Protein 4DT4 (pdb70)

Foldseek 3Di:
DPPPDDPDDDPFDFADDQFKWFWKWKWKAFPVGDTPDTCVVVVHTDIDTHDPPPFFPLVVVVRGGHGAFDKDKDKDFQVRHQEAFDPVQKDKDFQVVCVPFDHQDAQDWGWDADPVRDIAIWGFHDDDHRITITGRRDPCHRTIMMMIMGTHDIRDDDDD

GO terms:
  GO:0005829 cytosol (C, IDA)
  GO:0003755 peptidyl-prolyl cis-trans isomerase activity (F, IDA)
  GO:0005515 protein binding (F, IPI)

B-factor: mean 17.58, std 9.91, range [6.46, 97.87]

Nearest PDB structures (foldseek):
  4dt4-assembly1_A  TM=1.006E+00  e=1.139E-30  Escherichia coli K-12
  5i7q-assembly1_A  TM=8.441E-01  e=5.816E-19  Homo sapiens
  2m2a-assembly1_A  TM=7.084E-01  e=1.785E-20  Escherichia co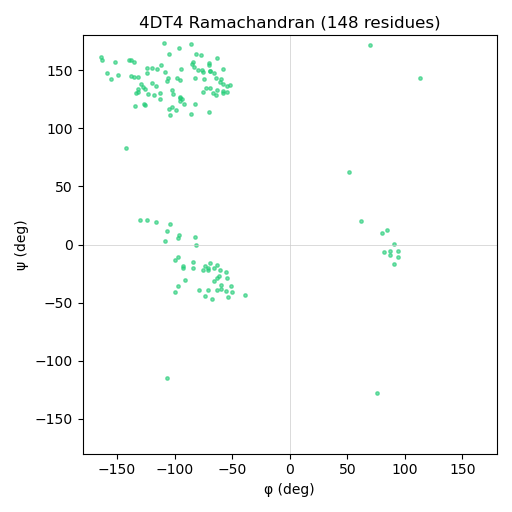li K-12
  7oxh-assembly1_A  TM=8.780E-01  e=4.045E-13  Thermus thermophilus HB8
  5i7p-assembly1_A  TM=7.694E-01  e=6.540E-14  Homo sapiens

Organism: Escherichia coli (strain K12) (NCBI:txid83333)

Sequence (160 aa):
HSSGLVPRGSHMMSESVQSNSAVLLVHFTLLKLDDGTTAESSTRNNGKPALFRLGDASLSEGLEQHLLGLKVGDKTTTFSSLEPDAAFGVPSPDLLIQYFSRREFMDAGEPEIGAIMLLFTAMDGSEMPGVIREINGDSITVDFNHPLAGQTVVHHFDIEVLEIDPALEA

CATH classification: 3.10.50.40 (+1 more: 2.40.10.330)

InterPro domains:
  IPR001179 FKBP-type peptidyl-prolyl cis-trans isomerase domain [PF00254] (3-140)
  IPR001179 FKBP-type peptidyl-prolyl cis-trans isomerase domain [PS50059] (8-72)
  IPR046357 Peptidyl-prolyl cis-trans isomerase domain superfamily [G3DSA:3.10.50.40] (13-142)
  IPR048261 PPIase chaperone SlpA/SlyD-like, insertion domain superfamily [G3DSA:2.40.10.330] (73-129)

Radius of gyration: 19.98 Å; Cα contacts (8 Å, |Δi|>4): 324; chains: 1; bounding box: 37×37×66 Å

Secondary structure (DSSP, 8-state):
--S------SSS-SS--TT-EEEEEEEEEETTS-EEEEHHHHTS-EEEETTSSSS-HHHHHHHTT--TT-EEEEEE-GGGTT----GGGEEEEEGGGGTTT----TT-EEEEE-TTS-EEEEEEEEEETTEEEEE-S-TTTT--EEEEEEEEEESPPPP-

Solvent-accessible surface area: 10670 Å² total; per-residue (Å²): 186,123,82,68,129,121,126,134,76,35,160,88,18,76,23,3,88,73,106,3,9,0,47,0,73,24,20,6,81,35,120,112,45,75,68,33,84,6,3,200,124,67,64,133,52,22,96,17,106,2,44,81,101,77,26,32,145,14,8,23,122,74,0,64,47,28,105,87,49,54,158,28,86,21,65,12,106,20,135,37,10,65,24,98,73,35,114,114,67,35,78,156,44,21,95,161,111,13,160,147,62,40,140,6,99,118,49,34,119,24,113,35,109,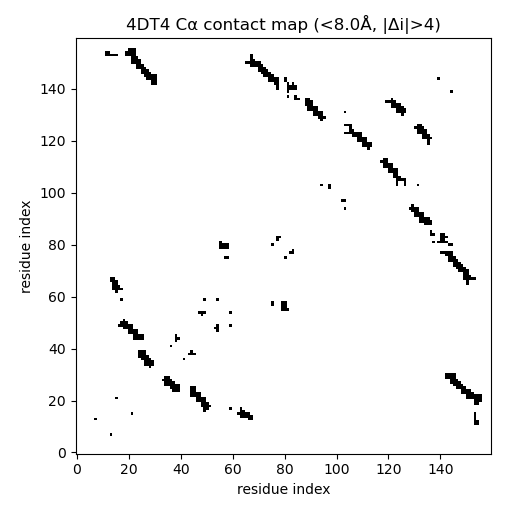42,201,124,46,63,118,96,68,1,52,1,110,97,57,117,49,75,50,0,16,0,24,26,23,84,106,16,16,38,68,30,0,63,4,46,4,45,1,50,73,2,60,54,83,179,165,169

Structure (mmCIF, N/CA/C/O backbone):
data_4DT4
#
_entry.id   4DT4
#
_cell.length_a   40.120
_cell.length_b   29.230
_cell.length_c   60.690
_cell.angle_alpha   90.00
_cell.angle_beta   93.20
_cell.angle_gamma   90.00
#
_symmetry.space_group_name_H-M   'P 1 21 1'
#
loop_
_entity.id
_entity.type
_entity.pdbx_description
1 polymer 'FKBP-type 16 kDa peptidyl-prolyl cis-trans isomerase'
2 water water
#
loop_
_atom_site.group_PDB
_atom_site.id
_atom_site.type_symbol
_atom_site.label_atom_id
_atom_site.label_alt_id
_atom_site.label_comp_id
_atom_site.label_asym_id
_atom_site.label_entity_id
_atom_site.label_seq_id
_atom_site.pdbx_PDB_ins_code
_atom_site.Cartn_x
_atom_site.Cartn_y
_atom_site.Cartn_z
_atom_site.occupancy
_atom_site.B_iso_or_equiv
_atom_site.auth_seq_id
_atom_site.auth_comp_id
_atom_site.auth_asym_id
_atom_site.auth_atom_id
_atom_site.pdbx_PDB_model_num
ATOM 1 N N . HIS A 1 10 ? 7.323 -13.614 -27.149 1.00 30.82 -10 HIS A N 1
ATOM 2 C CA . HIS A 1 10 ? 7.277 -13.390 -25.663 1.00 30.08 -10 HIS A CA 1
ATOM 3 C C . HIS A 1 10 ? 5.930 -13.726 -24.893 1.00 32.64 -10 HIS A C 1
ATOM 4 O O . HIS A 1 10 ? 4.812 -13.282 -25.261 1.00 34.73 -10 HIS A O 1
ATOM 11 N N . SER A 1 11 ? 6.070 -14.523 -23.856 1.00 31.69 -9 SER A N 1
ATOM 12 C CA . SER A 1 11 ? 4.899 -15.048 -23.198 1.00 31.68 -9 SER A CA 1
ATOM 13 C C . SER A 1 11 ? 4.870 -14.524 -21.800 1.00 32.20 -9 SER A C 1
ATOM 14 O O . SER A 1 11 ? 4.157 -15.081 -20.952 1.00 35.31 -9 SER A O 1
ATOM 17 N N . SER A 1 12 ? 5.603 -13.435 -21.559 1.00 31.60 -8 SER A N 1
ATOM 18 C CA . SER A 1 12 ? 5.853 -13.069 -20.226 1.00 30.51 -8 SER A CA 1
ATOM 19 C C . SER A 1 12 ? 4.830 -12.057 -19.609 1.00 30.88 -8 SER A C 1
ATOM 20 O O . SER A 1 12 ? 4.708 -11.980 -18.407 1.00 30.78 -8 SER A O 1
ATOM 23 N N . GLY A 1 13 ? 4.074 -11.315 -20.434 1.00 28.60 -7 GLY A N 1
ATOM 24 C CA . GLY A 1 13 ? 3.325 -10.161 -19.927 1.00 23.65 -7 GLY A CA 1
ATOM 25 C C . GLY A 1 13 ? 4.360 -8.993 -19.822 1.00 20.37 -7 GLY A C 1
ATOM 26 O O . GLY A 1 13 ? 4.130 -7.965 -19.256 1.00 23.58 -7 GLY A O 1
ATOM 27 N N . LEU A 1 14 ? 5.543 -9.192 -20.368 1.00 18.19 -6 LEU A N 1
ATOM 28 C CA . LEU A 1 14 ? 6.590 -8.122 -20.346 1.00 14.96 -6 LEU A CA 1
ATOM 29 C C . LEU A 1 14 ? 6.173 -6.975 -21.265 1.00 13.81 -6 LEU A C 1
ATOM 30 O O . LEU A 1 14 ? 5.697 -7.180 -22.404 1.00 16.43 -6 LEU A O 1
ATOM 35 N N . VAL A 1 15 ? 6.325 -5.769 -20.781 1.00 13.87 -5 VAL A N 1
ATOM 36 C CA . VAL A 1 15 ? 5.857 -4.601 -21.591 1.00 17.10 -5 VAL A CA 1
ATOM 37 C C . VAL A 1 15 ? 6.978 -3.614 -21.583 1.00 15.66 -5 VAL A C 1
ATOM 38 O O . VAL A 1 15 ? 7.554 -3.397 -20.546 1.00 16.16 -5 VAL A O 1
ATOM 42 N N . PRO A 1 16 ? 7.390 -3.059 -22.746 1.00 13.83 -4 PRO A N 1
ATOM 43 C CA . PRO A 1 16 ? 8.411 -2.014 -22.688 1.00 13.92 -4 PRO A CA 1
ATOM 44 C C . PRO A 1 16 ? 7.988 -0.890 -21.751 1.00 15.05 -4 PRO A C 1
ATOM 45 O O . PRO A 1 16 ? 6.799 -0.448 -21.766 1.00 16.83 -4 PRO A O 1
ATOM 49 N N . ARG A 1 17 ? 8.904 -0.403 -20.911 1.00 15.15 -3 ARG A N 1
ATOM 50 C CA . ARG A 1 17 ? 8.523 0.666 -20.003 1.00 16.84 -3 ARG A CA 1
ATOM 51 C C . ARG A 1 17 ? 8.404 2.020 -20.727 1.00 18.17 -3 ARG A C 1
ATOM 52 O O . ARG A 1 17 ? 9.369 2.476 -21.407 1.00 17.29 -3 ARG A O 1
ATOM 60 N N . GLY A 1 18 ? 7.278 2.711 -20.490 1.00 17.64 -2 GLY A N 1
ATOM 61 C CA . GLY A 1 18 ? 6.985 3.972 -21.188 1.00 19.63 -2 GLY A CA 1
ATOM 62 C C . GLY A 1 18 ? 7.820 5.124 -20.688 1.00 22.74 -2 GLY A C 1
ATOM 63 O O . GLY A 1 18 ? 8.334 5.940 -21.490 1.00 26.31 -2 GLY A O 1
ATOM 64 N N . SER A 1 19 ? 7.953 5.252 -19.400 1.00 22.86 -1 SER A N 1
ATOM 65 C CA . SER A 1 19 ? 8.623 6.406 -18.757 1.00 22.42 -1 SER A CA 1
ATOM 66 C C . SER A 1 19 ? 10.167 6.359 -18.821 1.00 19.60 -1 SER A C 1
ATOM 67 O O . SER A 1 19 ? 10.809 5.271 -18.918 1.00 20.93 -1 SER A O 1
ATOM 70 N N . HIS A 1 20 ? 10.771 7.515 -18.580 1.00 20.27 0 HIS A N 1
ATOM 71 C CA . HIS A 1 20 ? 12.184 7.666 -18.477 1.00 17.98 0 HIS A CA 1
ATOM 72 C C . HIS A 1 20 ? 12.774 7.151 -17.166 1.00 18.52 0 HIS A C 1
ATOM 73 O O . HIS A 1 20 ? 13.928 6.827 -17.120 1.00 20.19 0 HIS A O 1
ATOM 80 N N . MET A 1 21 ? 11.982 7.052 -16.127 1.00 17.00 1 MET A N 1
ATOM 81 C CA A MET A 1 21 ? 12.356 6.644 -14.795 0.50 17.43 1 MET A CA 1
ATOM 82 C CA B MET A 1 21 ? 12.416 6.632 -14.802 0.50 17.53 1 MET A CA 1
ATOM 83 C C . MET A 1 21 ? 11.471 5.422 -14.452 1.00 14.13 1 MET A C 1
ATOM 84 O O . MET A 1 21 ? 10.413 5.194 -15.075 1.00 15.76 1 MET A O 1
ATOM 93 N N . SER A 1 22 ? 11.838 4.759 -13.389 1.00 14.52 2 SER A N 1
ATOM 94 C CA . SER A 1 22 ? 11.028 3.620 -12.960 1.00 13.58 2 SER A CA 1
ATOM 95 C C . SER A 1 22 ? 9.630 4.131 -12.664 1.00 13.78 2 SER A C 1
ATOM 96 O O . SER A 1 22 ? 9.429 5.151 -12.047 1.00 16.77 2 SER A O 1
ATOM 99 N N . GLU A 1 23 ? 8.654 3.317 -13.023 1.00 12.62 3 GLU A N 1
ATOM 100 C CA . GLU A 1 23 ? 7.249 3.666 -12.779 1.00 13.79 3 GLU A CA 1
ATOM 101 C C . GLU A 1 23 ? 6.763 3.117 -11.448 1.00 11.13 3 GLU A C 1
ATOM 102 O O . GLU A 1 23 ? 5.746 3.542 -10.956 1.00 13.26 3 GLU A O 1
ATOM 108 N N . SER A 1 24 ? 7.460 2.138 -10.906 1.00 11.83 4 SER A N 1
ATOM 109 C CA . SER A 1 24 ? 7.077 1.657 -9.573 1.00 10.71 4 SER A CA 1
ATOM 110 C C . SER A 1 24 ? 8.363 1.416 -8.830 1.00 9.63 4 SER A C 1
ATOM 111 O O . SER A 1 24 ? 9.452 1.304 -9.469 1.00 10.10 4 SER A O 1
ATOM 114 N N . VAL A 1 25 ? 8.324 1.386 -7.521 1.00 9.00 5 VAL A N 1
ATOM 115 C CA . VAL A 1 25 ? 9.583 1.266 -6.699 1.00 8.17 5 VAL A CA 1
ATOM 116 C C . VAL A 1 25 ? 10.209 -0.075 -6.933 1.00 7.95 5 VAL A C 1
ATOM 117 O O . VAL A 1 25 ? 9.570 -1.138 -6.790 1.00 8.95 5 VAL A O 1
ATOM 121 N N . GLN A 1 26 ? 11.521 -0.029 -7.227 1.00 8.11 6 GLN A N 1
ATOM 122 C CA . GLN A 1 26 ? 12.347 -1.186 -7.456 1.00 8.19 6 GLN A CA 1
ATOM 123 C C . GLN A 1 26 ? 13.325 -1.399 -6.325 1.00 8.43 6 GLN A C 1
ATOM 124 O O . GLN A 1 26 ? 13.457 -0.556 -5.429 1.00 9.35 6 GLN A O 1
ATOM 130 N N . SER A 1 27 ? 14.023 -2.519 -6.394 1.00 10.25 7 SER A N 1
ATOM 131 C CA . SER A 1 27 ? 14.890 -2.977 -5.304 1.00 12.05 7 SER A CA 1
ATOM 132 C C . SER A 1 27 ? 16.021 -1.969 -4.984 1.00 11.36 7 SER A C 1
ATOM 133 O O . SER A 1 27 ? 16.549 -2.031 -3.877 1.00 10.87 7 SER A O 1
ATOM 136 N N . ASN A 1 28 ? 16.382 -1.099 -5.928 1.00 11.81 8 ASN A N 1
ATOM 137 C CA . ASN A 1 28 ? 17.408 -0.113 -5.717 1.00 11.37 8 ASN A CA 1
ATOM 138 C C . ASN A 1 28 ? 16.980 1.334 -5.961 1.00 10.70 8 ASN A C 1
ATOM 139 O O . ASN A 1 28 ? 17.781 2.222 -6.156 1.00 11.97 8 ASN A O 1
ATOM 144 N N . SER A 1 29 ? 15.666 1.585 -5.909 1.00 8.29 9 SER A N 1
ATOM 145 C CA . SER A 1 29 ? 15.189 2.906 -6.134 1.00 7.27 9 SER A CA 1
ATOM 146 C C . SER A 1 29 ? 15.539 3.901 -5.015 1.00 7.24 9 SER A C 1
ATOM 147 O O . SER A 1 29 ? 15.585 3.553 -3.858 1.00 8.81 9 SER A O 1
ATOM 150 N N . ALA A 1 30 ? 15.706 5.154 -5.401 1.00 7.66 10 ALA A N 1
ATOM 151 C CA . ALA A 1 30 ? 15.664 6.291 -4.506 1.00 9.51 10 ALA A CA 1
ATOM 152 C C . ALA A 1 30 ? 14.266 6.848 -4.544 1.00 9.13 10 ALA A C 1
ATOM 153 O O . ALA A 1 30 ? 13.783 7.156 -5.635 1.00 13.77 10 ALA A O 1
ATOM 155 N N . VAL A 1 31 ? 13.647 6.988 -3.409 1.00 7.27 11 VAL A N 1
ATOM 156 C CA . VAL A 1 31 ? 12.205 7.376 -3.390 1.00 8.25 11 VAL A CA 1
ATOM 157 C C . VAL A 1 31 ? 12.020 8.578 -2.516 1.00 6.82 11 VAL A C 1
ATOM 158 O O . VAL A 1 31 ? 12.362 8.537 -1.331 1.00 8.72 11 VAL A O 1
ATOM 162 N N . LEU A 1 32 ? 11.504 9.674 -3.092 1.00 8.15 12 LEU A N 1
ATOM 163 C CA A LEU A 1 32 ? 11.102 10.848 -2.299 0.50 7.50 12 LEU A CA 1
ATOM 164 C CA B LEU A 1 32 ? 11.174 10.850 -2.296 0.50 7.63 12 LEU A CA 1
ATOM 165 C C . LEU A 1 32 ? 9.729 10.583 -1.727 1.00 7.60 12 LEU A C 1
ATOM 166 O O . LEU A 1 32 ? 8.842 10.220 -2.508 1.00 8.64 12 LEU A O 1
ATOM 175 N N . VAL A 1 33 ? 9.620 10.744 -0.412 1.00 7.46 13 VAL A N 1
ATOM 176 C CA . VAL A 1 33 ? 8.349 10.439 0.238 1.00 7.48 13 VAL A CA 1
ATOM 177 C C . VAL A 1 33 ? 7.943 11.515 1.236 1.00 7.31 13 VAL A C 1
ATOM 178 O O . VAL A 1 33 ? 8.770 12.259 1.784 1.00 8.55 13 VAL A O 1
ATOM 182 N N . HIS A 1 34 ? 6.614 11.564 1.495 1.00 7.35 14 HIS A N 1
ATOM 183 C CA . HIS A 1 34 ? 6.159 12.081 2.772 1.00 9.40 14 HIS A CA 1
ATOM 184 C C . HIS A 1 34 ? 5.876 10.925 3.722 1.00 7.77 14 HIS A C 1
ATOM 185 O O . HIS A 1 34 ? 5.387 9.878 3.225 1.00 10.01 14 HIS A O 1
ATOM 192 N N . PHE A 1 35 ? 6.165 11.068 4.997 1.00 7.88 15 PHE A N 1
ATOM 193 C CA . PHE A 1 35 ? 5.796 9.981 5.911 1.00 7.74 15 PHE A CA 1
ATOM 194 C C . PHE A 1 35 ? 5.543 10.481 7.300 1.00 7.82 15 PHE A C 1
ATOM 195 O O . PHE A 1 35 ? 5.999 11.551 7.715 1.00 8.97 15 PHE A O 1
ATOM 203 N N . THR A 1 36 ? 4.769 9.681 8.017 1.00 8.15 16 THR A N 1
ATOM 204 C CA . THR A 1 36 ? 4.605 9.836 9.477 1.00 10.05 16 THR A CA 1
ATOM 205 C C . THR A 1 36 ? 4.856 8.499 10.115 1.00 9.66 16 THR A C 1
ATOM 206 O O . THR A 1 36 ? 4.425 7.450 9.590 1.00 11.32 16 THR A O 1
ATOM 210 N N . LEU A 1 37 ? 5.554 8.510 11.215 1.00 8.34 17 LEU A N 1
ATOM 211 C CA A LEU A 1 37 ? 5.837 7.247 11.907 0.50 8.88 17 LEU A CA 1
ATOM 212 C CA B LEU A 1 37 ? 5.912 7.242 11.910 0.50 9.19 17 LEU A CA 1
ATOM 213 C C . LEU A 1 37 ? 5.341 7.421 13.343 1.00 7.98 17 LEU A C 1
ATOM 214 O O . LEU A 1 37 ? 5.757 8.398 14.050 1.00 10.30 17 LEU A O 1
ATOM 223 N N . LYS A 1 38 ? 4.350 6.640 13.726 1.00 8.70 18 LYS A N 1
ATOM 224 C CA . LYS A 1 38 ? 3.731 6.724 15.048 1.00 9.99 18 LYS A CA 1
ATOM 225 C C . LYS A 1 38 ? 4.0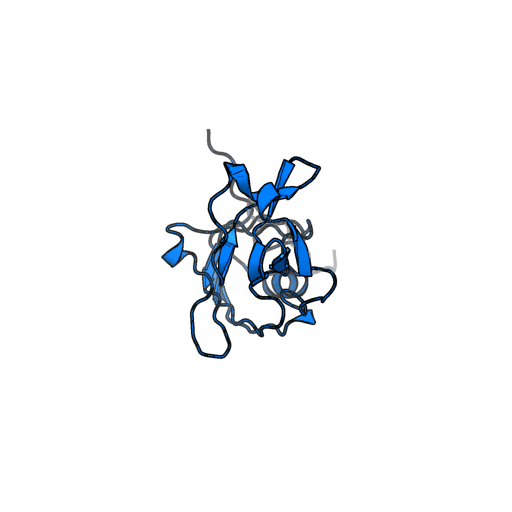26 5.470 15.907 1.00 11.03 18 LYS A C 1
ATOM 226 O O . LYS A 1 38 ? 4.290 4.409 15.375 1.00 11.40 18 LYS A O 1
ATOM 232 N N . LEU A 1 39 ? 3.988 5.635 17.241 1.00 10.95 19 LEU A N 1
ATOM 233 C CA . LEU A 1 39 ? 4.173 4.569 18.208 1.00 12.48 19 LEU A CA 1
ATOM 234 C C . LEU A 1 39 ? 2.818 4.057 18.657 1.00 14.50 19 LEU A C 1
ATOM 235 O O . LEU A 1 39 ? 1.773 4.667 18.370 1.00 13.70 19 LEU A O 1
ATOM 240 N N . ASP A 1 40 ? 2.813 2.919 19.381 1.00 14.59 20 ASP A N 1
ATOM 241 C CA . ASP A 1 40 ? 1.583 2.311 19.863 1.00 16.03 20 ASP A CA 1
ATOM 242 C C . ASP A 1 40 ? 0.687 3.248 20.680 1.00 19.31 20 ASP A C 1
ATOM 243 O O . ASP A 1 40 ? -0.508 3.079 20.660 1.00 21.61 20 ASP A O 1
ATOM 248 N N . ASP A 1 41 ? 1.252 4.229 21.361 1.00 19.87 21 ASP A N 1
ATOM 249 C CA . ASP A 1 41 ? 0.472 5.185 22.142 1.00 23.97 21 ASP A CA 1
ATOM 250 C C . ASP A 1 41 ? -0.144 6.334 21.292 1.00 21.25 21 ASP A C 1
ATOM 251 O O . ASP A 1 41 ? -0.877 7.175 21.807 1.00 23.74 21 ASP A O 1
ATOM 256 N N . GLY A 1 42 ? 0.118 6.307 19.990 1.00 19.75 22 GLY A N 1
ATOM 257 C CA . GLY A 1 42 ? -0.421 7.311 19.130 1.00 19.93 22 GLY A CA 1
ATOM 258 C C . GLY A 1 42 ? 0.480 8.511 18.979 1.00 19.99 22 GLY A C 1
ATOM 259 O O . GLY A 1 42 ? 0.106 9.434 18.260 1.00 18.92 22 GLY A O 1
ATOM 260 N N . THR A 1 43 ? 1.646 8.560 19.608 1.00 19.66 23 THR A N 1
ATOM 261 C CA . THR A 1 43 ? 2.507 9.699 19.401 1.00 20.88 23 THR A CA 1
ATOM 262 C C . THR A 1 43 ? 3.280 9.609 18.123 1.00 17.16 23 THR A C 1
ATOM 263 O O . THR A 1 43 ? 3.581 8.558 17.616 1.00 16.55 23 THR A O 1
ATOM 267 N N . THR A 1 44 ? 3.562 10.760 17.576 1.00 15.91 24 THR A N 1
ATOM 268 C CA . THR A 1 44 ? 4.383 10.840 16.375 1.00 14.40 24 THR A CA 1
ATOM 269 C C . THR A 1 44 ? 5.890 10.863 16.618 1.00 14.95 24 THR A C 1
ATOM 270 O O . THR A 1 44 ? 6.372 11.785 17.270 1.00 19.58 24 THR A O 1
ATOM 274 N N . ALA A 1 45 ? 6.641 9.822 16.232 1.00 12.68 25 ALA A N 1
ATOM 275 C CA . ALA A 1 45 ? 8.060 9.777 16.464 1.00 13.47 25 ALA A CA 1
ATOM 276 C C . ALA A 1 45 ? 8.804 10.626 15.446 1.00 13.25 25 ALA A C 1
ATOM 277 O O . ALA A 1 45 ? 9.759 11.256 15.771 1.00 17.77 25 ALA A O 1
ATOM 279 N N . GLU A 1 46 ? 8.346 10.596 14.187 1.00 13.08 26 GLU A N 1
ATOM 280 C CA . GLU A 1 46 ? 9.043 11.265 13.087 1.00 13.80 26 GLU A CA 1
ATOM 281 C C . GLU A 1 46 ? 8.022 11.555 12.055 1.00 13.28 26 GLU A C 1
ATOM 282 O O . GLU A 1 46 ? 7.106 10.813 11.825 1.00 12.21 26 GLU A O 1
ATOM 288 N N . SER A 1 47 ? 8.114 12.683 11.401 1.00 13.85 27 SER A N 1
ATOM 289 C CA A SER A 1 47 ? 7.202 13.076 10.306 0.50 14.29 27 SER A CA 1
ATOM 290 C CA B SER A 1 47 ? 7.241 13.041 10.278 0.50 14.31 27 SER A CA 1
ATOM 291 C C . SER A 1 47 ? 7.966 13.975 9.349 1.00 11.90 27 SER A C 1
ATOM 292 O O . SER A 1 47 ? 8.728 14.835 9.801 1.00 15.35 27 SER A O 1
ATOM 297 N N . THR A 1 48 ? 7.739 13.865 8.079 1.00 9.51 28 THR A N 1
ATOM 298 C CA . THR A 1 48 ? 8.236 14.809 7.136 1.00 10.99 28 THR A CA 1
ATOM 299 C C . THR A 1 48 ? 7.611 16.194 7.316 1.00 11.63 28 THR A C 1
ATOM 300 O O . THR A 1 48 ? 8.316 17.178 7.123 1.00 12.17 28 THR A O 1
ATOM 304 N N . ARG A 1 49 ? 6.378 16.252 7.756 1.00 12.83 29 ARG A N 1
ATOM 305 C CA . ARG A 1 49 ? 5.766 17.552 8.175 1.00 15.12 29 ARG A CA 1
ATOM 306 C C . ARG A 1 49 ? 6.585 18.307 9.215 1.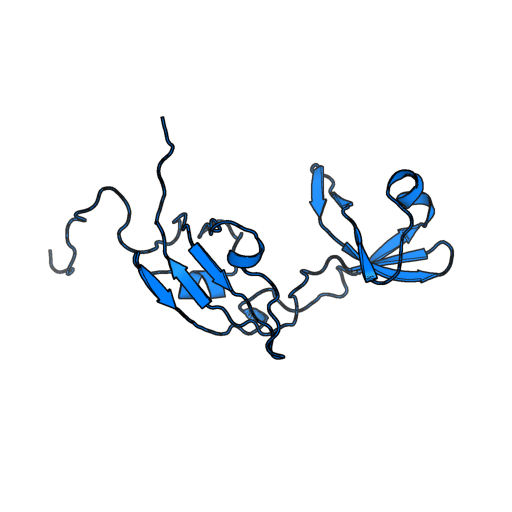00 16.54 29 ARG A C 1
ATOM 307 O O . ARG A 1 49 ? 6.853 19.518 9.033 1.00 18.14 29 ARG A O 1
ATOM 315 N N . ASN A 1 50 ? 7.057 17.477 10.258 1.00 17.09 30 ASN A N 1
ATOM 316 C CA . ASN A 1 50 ? 7.782 17.980 11.404 1.00 17.00 30 ASN A CA 1
ATOM 317 C C . ASN A 1 50 ? 9.160 18.407 10.917 1.00 14.83 30 ASN A C 1
ATOM 318 O O . ASN A 1 50 ? 9.700 19.496 11.355 1.00 15.84 30 ASN A O 1
ATOM 323 N N . ASN A 1 51 ? 9.750 17.644 10.008 1.00 16.63 31 ASN A N 1
ATOM 324 C CA . ASN A 1 51 ? 11.107 17.956 9.500 1.00 13.92 31 ASN A CA 1
ATOM 325 C C . ASN A 1 51 ? 11.084 19.216 8.593 1.00 14.82 31 ASN A C 1
ATOM 326 O O . ASN A 1 51 ? 12.176 19.897 8.431 1.00 18.41 31 ASN A O 1
ATOM 331 N N . GLY A 1 52 ? 9.900 19.537 8.038 1.00 13.51 32 GLY A N 1
ATOM 332 C CA . GLY A 1 52 ? 9.865 20.666 7.127 1.00 13.12 32 GLY A CA 1
ATOM 333 C C . GLY A 1 52 ? 10.020 20.282 5.662 1.00 15.22 32 GLY A C 1
ATOM 334 O O . GLY A 1 52 ? 9.917 21.187 4.817 1.00 17.37 32 GLY A O 1
ATOM 335 N N . LYS A 1 53 ? 10.289 18.998 5.291 1.00 13.26 33 LYS A N 1
ATOM 336 C CA . LYS A 1 53 ? 10.602 18.681 3.886 1.00 15.32 33 LYS A CA 1
ATOM 337 C C . LYS A 1 53 ? 10.448 17.174 3.660 1.00 11.84 33 LYS A C 1
ATOM 338 O O . LYS A 1 53 ? 10.510 16.403 4.572 1.00 11.25 33 LYS A O 1
ATOM 344 N N . PRO A 1 54 ? 10.265 16.771 2.411 1.00 12.03 34 PRO A N 1
ATOM 345 C CA . PRO A 1 54 ? 10.215 15.292 2.128 1.00 12.03 34 PRO A CA 1
ATOM 346 C C . PRO A 1 54 ? 11.476 14.587 2.439 1.00 12.15 34 PRO A C 1
ATOM 347 O O . PRO A 1 54 ? 12.557 15.214 2.512 1.00 12.98 34 PRO A O 1
ATOM 351 N N . ALA A 1 55 ? 11.363 13.285 2.585 1.00 10.49 35 ALA A N 1
ATOM 352 C CA . ALA A 1 55 ? 12.551 12.421 2.869 1.00 10.36 35 ALA A CA 1
ATOM 353 C C . ALA A 1 55 ? 12.931 11.579 1.696 1.00 7.68 35 ALA A C 1
ATOM 354 O O . ALA A 1 55 ? 12.086 11.206 0.905 1.00 9.33 35 ALA A O 1
ATOM 356 N N . LEU A 1 56 ? 14.186 11.309 1.577 1.00 9.35 36 LEU A N 1
ATOM 357 C CA . LEU A 1 56 ? 14.686 10.395 0.559 1.00 8.99 36 LEU A CA 1
ATOM 358 C C . LEU A 1 56 ? 14.935 9.004 1.165 1.00 9.44 36 LEU A C 1
ATOM 359 O O . LEU A 1 56 ? 15.721 8.850 2.095 1.00 12.53 36 LEU A O 1
ATOM 364 N N . PHE A 1 57 ? 14.202 8.011 0.725 1.00 8.33 37 PHE A N 1
ATOM 365 C CA . PHE A 1 57 ? 14.299 6.590 1.151 1.00 9.44 37 PHE A CA 1
ATOM 366 C C . PHE A 1 57 ? 14.989 5.795 0.071 1.00 9.17 37 PHE A C 1
ATOM 367 O O . PHE A 1 57 ? 14.415 5.704 -1.057 1.00 12.55 37 PHE A O 1
ATOM 375 N N . ARG A 1 58 ? 16.187 5.324 0.341 1.00 6.96 38 ARG A N 1
ATOM 376 C CA . ARG A 1 58 ? 16.928 4.580 -0.655 1.00 8.94 38 ARG A CA 1
ATOM 377 C C . ARG A 1 58 ? 16.859 3.079 -0.374 1.00 7.81 38 ARG A C 1
ATOM 378 O O . ARG A 1 58 ? 17.308 2.645 0.687 1.00 8.15 38 ARG A O 1
ATOM 386 N N . LEU A 1 59 ? 16.280 2.291 -1.308 1.00 7.11 39 LEU A N 1
ATOM 387 C CA . LEU A 1 59 ? 16.199 0.844 -1.145 1.00 7.10 39 LEU A CA 1
ATOM 388 C C . LEU A 1 59 ? 17.539 0.244 -1.606 1.00 8.34 39 LEU A C 1
ATOM 389 O O . LEU A 1 59 ? 18.207 0.774 -2.500 1.00 9.62 39 LEU A O 1
ATOM 394 N N . GLY A 1 60 ? 17.837 -0.903 -1.015 1.00 8.75 40 GLY A N 1
ATOM 395 C CA . GLY A 1 60 ? 18.940 -1.750 -1.465 1.00 10.99 40 GLY A CA 1
ATOM 396 C C . GLY A 1 60 ? 20.285 -1.444 -0.955 1.00 9.98 40 GLY A C 1
ATOM 397 O O . GLY A 1 60 ? 21.240 -2.135 -1.432 1.00 12.29 40 GLY A O 1
ATOM 398 N N . ASP A 1 61 ? 20.421 -0.595 0.073 1.00 8.70 41 ASP A N 1
ATOM 399 C CA . ASP A 1 61 ? 21.757 -0.345 0.639 1.00 9.64 41 ASP A CA 1
ATOM 400 C C . ASP A 1 61 ? 21.779 -0.488 2.143 1.00 9.29 41 ASP A C 1
ATOM 401 O O . ASP A 1 61 ? 22.679 0.061 2.821 1.00 11.44 41 ASP A O 1
ATOM 406 N N . ALA A 1 62 ? 20.786 -1.216 2.704 1.00 9.61 42 ALA A N 1
ATOM 407 C CA . ALA A 1 62 ? 20.674 -1.435 4.158 1.00 9.76 42 ALA A CA 1
ATOM 408 C C . ALA A 1 62 ? 20.489 -0.211 4.970 1.00 10.21 42 ALA A C 1
ATOM 409 O O . ALA A 1 62 ? 20.756 -0.177 6.167 1.00 11.96 42 ALA A O 1
ATOM 411 N N . SER A 1 63 ? 20.026 0.879 4.347 1.00 9.93 43 SER A N 1
ATOM 412 C CA . SER A 1 63 ? 19.611 2.088 5.098 1.00 9.20 43 SER A CA 1
ATOM 413 C C . SER A 1 63 ? 18.198 2.031 5.621 1.00 8.81 43 SER A C 1
ATOM 414 O O . SER A 1 63 ? 17.891 2.754 6.568 1.00 10.35 43 SER A O 1
ATOM 417 N N . LEU A 1 64 ? 17.373 1.170 5.040 1.00 9.09 44 LEU A N 1
ATOM 418 C CA . LEU A 1 64 ? 15.993 0.898 5.426 1.00 8.25 44 LEU A CA 1
ATOM 419 C C . LEU A 1 64 ? 15.908 -0.486 5.879 1.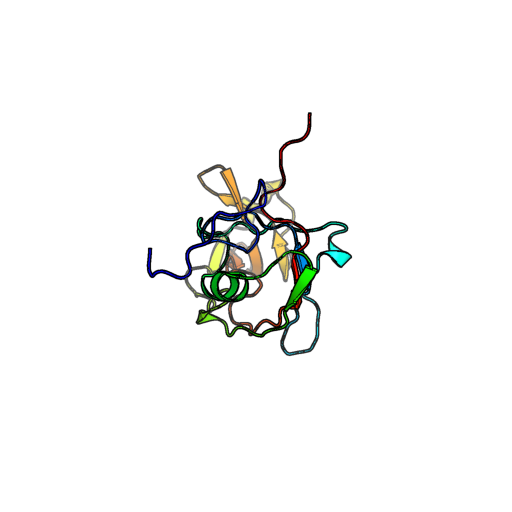00 9.94 44 LEU A C 1
ATOM 420 O O . LEU A 1 64 ? 16.584 -1.351 5.369 1.00 12.56 44 LEU A O 1
ATOM 425 N N . SER A 1 65 ? 14.971 -0.773 6.780 1.00 11.21 45 SER A N 1
ATOM 426 C CA . SER A 1 65 ? 14.806 -2.216 7.121 1.00 12.95 45 SER A CA 1
ATOM 427 C C . SER A 1 65 ? 14.208 -2.982 5.974 1.00 13.81 45 SER A C 1
ATOM 428 O O . SER A 1 65 ? 13.502 -2.417 5.144 1.00 10.38 45 SER A O 1
ATOM 431 N N . GLU A 1 66 ? 14.479 -4.293 5.910 1.00 14.71 46 GLU A N 1
ATOM 432 C CA . GLU A 1 66 ? 13.878 -5.078 4.881 1.00 14.99 46 GLU A CA 1
ATOM 433 C C . GLU A 1 66 ? 12.345 -5.014 4.987 1.00 13.05 46 GLU A C 1
ATOM 434 O O . GLU A 1 66 ? 11.715 -5.050 4.000 1.00 12.48 46 GLU A O 1
ATOM 440 N N . GLY A 1 67 ? 11.788 -4.940 6.181 1.00 12.14 47 GLY A N 1
ATOM 441 C CA . GLY A 1 67 ? 10.334 -4.869 6.322 1.00 11.53 47 GLY A CA 1
ATOM 442 C C . GLY A 1 67 ? 9.732 -3.620 5.698 1.00 9.79 47 GLY A C 1
ATOM 443 O O . GLY A 1 67 ? 8.720 -3.670 5.041 1.00 12.66 47 GLY A O 1
ATOM 444 N N . LEU A 1 68 ? 10.400 -2.491 5.845 1.00 9.05 48 LEU A N 1
ATOM 445 C CA . LEU A 1 68 ? 9.967 -1.238 5.199 1.00 10.09 48 LEU A CA 1
ATOM 446 C C . LEU A 1 68 ? 10.125 -1.382 3.685 1.00 7.81 48 LEU A C 1
ATOM 447 O O . LEU A 1 68 ? 9.254 -1.051 2.934 1.00 9.56 48 LEU A O 1
ATOM 452 N N . GLU A 1 69 ? 11.311 -1.889 3.280 1.00 9.78 49 GLU A N 1
ATOM 453 C CA . GLU A 1 69 ? 11.490 -2.034 1.828 1.00 9.74 49 GLU A CA 1
ATOM 454 C C . GLU A 1 69 ? 10.418 -2.849 1.220 1.00 10.05 49 GLU A C 1
ATOM 455 O O . GLU A 1 69 ? 9.909 -2.518 0.100 1.00 9.39 49 GLU A O 1
ATOM 461 N N . GLN A 1 70 ? 10.015 -3.925 1.904 1.00 9.76 50 GLN A N 1
ATOM 462 C CA . GLN A 1 70 ? 8.988 -4.829 1.297 1.00 12.60 50 GLN A CA 1
ATOM 463 C C . GLN A 1 70 ? 7.612 -4.111 1.079 1.00 11.16 50 GLN A C 1
ATOM 464 O O . GLN A 1 70 ? 6.884 -4.404 0.119 1.00 14.97 50 GLN A O 1
ATOM 470 N N . HIS A 1 71 ? 7.281 -3.119 1.907 1.00 10.61 51 HIS A N 1
ATOM 471 C CA . HIS A 1 71 ? 6.064 -2.364 1.757 1.00 10.37 51 HIS A CA 1
ATOM 472 C C . HIS A 1 71 ? 6.209 -1.228 0.745 1.00 11.06 51 HIS A C 1
ATOM 473 O O . HIS A 1 71 ? 5.198 -0.677 0.261 1.00 16.17 51 HIS A O 1
ATOM 480 N N . LEU A 1 72 ? 7.457 -0.876 0.376 1.00 8.83 52 LEU A N 1
ATOM 481 C CA . LEU A 1 72 ? 7.652 0.220 -0.623 1.00 9.13 52 LEU A CA 1
ATOM 482 C C . LEU A 1 72 ? 7.701 -0.414 -2.037 1.00 9.00 52 LEU A C 1
ATOM 483 O O . LEU A 1 72 ? 7.275 0.247 -2.994 1.00 9.12 52 LEU A O 1
ATOM 488 N N . LEU A 1 73 ? 8.182 -1.662 -2.196 1.00 8.82 53 LEU A N 1
ATOM 489 C CA . LEU A 1 73 ? 8.359 -2.276 -3.525 1.00 10.56 53 LEU A CA 1
ATOM 490 C C . LEU A 1 73 ? 7.045 -2.297 -4.233 1.00 10.58 53 LEU A C 1
ATOM 491 O O . LEU A 1 73 ? 6.004 -2.618 -3.649 1.00 11.85 53 LEU A O 1
ATOM 496 N N . GLY A 1 74 ? 7.044 -1.866 -5.485 1.00 9.81 54 GLY A N 1
ATOM 497 C CA . GLY A 1 74 ? 5.824 -1.905 -6.297 1.00 10.22 54 GLY A CA 1
ATOM 498 C C . GLY A 1 74 ? 4.973 -0.661 -6.230 1.00 9.66 54 GLY A C 1
ATOM 499 O O . GLY A 1 74 ? 4.014 -0.604 -7.039 1.00 12.56 54 GLY A O 1
ATOM 500 N N . LEU A 1 75 ? 5.164 0.211 -5.230 1.00 10.85 55 LEU A N 1
ATOM 501 C CA . LEU A 1 75 ? 4.385 1.465 -5.172 1.00 9.74 55 LEU A CA 1
ATOM 502 C C . LEU A 1 75 ? 4.670 2.381 -6.318 1.00 8.62 55 LEU A C 1
ATOM 503 O O . LEU A 1 75 ? 5.793 2.376 -6.826 1.00 10.39 55 LEU A O 1
ATOM 508 N N . LYS A 1 76 ? 3.668 3.083 -6.811 1.00 9.74 56 LYS A N 1
ATOM 509 C CA . LYS A 1 76 ? 3.825 4.085 -7.821 1.00 8.65 56 LYS A CA 1
ATOM 510 C C . LYS A 1 76 ? 3.716 5.475 -7.241 1.00 8.14 56 LYS A C 1
ATOM 511 O O . LYS A 1 76 ? 3.206 5.671 -6.131 1.00 9.38 56 LYS A O 1
ATOM 517 N N . VAL A 1 77 ? 4.169 6.473 -8.013 1.00 9.64 57 VAL A N 1
ATOM 518 C CA . VAL A 1 77 ? 3.970 7.902 -7.609 1.00 7.91 57 VAL A CA 1
ATOM 519 C C . VAL A 1 77 ? 2.482 8.157 -7.341 1.00 8.53 57 VAL A C 1
ATOM 520 O O . VAL A 1 77 ? 1.648 7.784 -8.160 1.00 11.19 57 VAL A O 1
ATOM 524 N N . GLY A 1 78 ? 2.193 8.786 -6.203 1.00 9.59 58 GLY A N 1
ATOM 525 C CA . GLY A 1 78 ? 0.793 9.097 -5.797 1.00 10.94 58 GLY A CA 1
ATOM 526 C C . GLY A 1 78 ? 0.203 8.021 -4.897 1.00 11.40 58 GLY A C 1
ATOM 527 O O . GLY A 1 78 ? -0.865 8.273 -4.307 1.00 12.36 58 GLY A O 1
ATOM 528 N N . ASP A 1 79 ? 0.835 6.876 -4.747 1.00 10.18 59 ASP A N 1
ATOM 529 C CA . ASP A 1 79 ? 0.320 5.864 -3.879 1.00 9.91 59 ASP A CA 1
ATOM 530 C C . ASP A 1 79 ? 0.570 6.289 -2.421 1.00 9.85 59 ASP A C 1
ATOM 531 O O . ASP A 1 79 ? 1.631 6.818 -2.091 1.00 11.95 59 ASP A O 1
ATOM 536 N N . LYS A 1 80 ? -0.394 5.992 -1.580 1.00 12.78 60 LYS A N 1
ATOM 537 C CA . LYS A 1 80 ? -0.256 6.172 -0.115 1.00 12.55 60 LYS A CA 1
ATOM 538 C C . LYS A 1 80 ? -0.445 4.794 0.461 1.00 12.10 60 LYS A C 1
ATOM 539 O O . LYS A 1 80 ? -1.298 4.047 0.054 1.00 15.36 60 LYS A O 1
ATOM 545 N N . THR A 1 81 ? 0.350 4.445 1.454 1.00 10.67 61 THR A N 1
ATOM 546 C CA . THR A 1 81 ? 0.207 3.214 2.178 1.00 12.47 61 THR A CA 1
ATOM 547 C C . THR A 1 81 ? 0.348 3.504 3.677 1.00 11.80 61 THR A C 1
ATOM 548 O O . THR A 1 81 ? 1.070 4.371 4.156 1.00 11.41 61 THR A O 1
ATOM 552 N N . THR A 1 82 ? -0.437 2.756 4.437 1.00 10.80 62 THR A N 1
ATOM 553 C CA A THR A 1 82 ? -0.413 2.758 5.890 0.50 11.48 62 THR A CA 1
ATOM 554 C CA B THR A 1 82 ? -0.336 2.757 5.885 0.50 11.69 62 THR A CA 1
ATOM 555 C C . THR A 1 82 ? -0.209 1.318 6.348 1.00 9.64 62 THR A C 1
ATOM 556 O O . THR A 1 82 ? -0.979 0.440 5.918 1.00 12.58 62 THR A O 1
ATOM 563 N N . PHE A 1 83 ? 0.728 1.044 7.264 1.00 8.86 63 PHE A N 1
ATOM 564 C CA . PHE A 1 83 ? 0.955 -0.293 7.705 1.00 8.39 63 PHE A CA 1
ATOM 565 C C . PHE A 1 83 ? 1.774 -0.258 9.020 1.00 8.75 63 PHE A C 1
ATOM 566 O O . PHE A 1 83 ? 2.400 0.770 9.315 1.00 9.58 63 PHE A O 1
ATOM 574 N N . SER A 1 84 ? 1.762 -1.305 9.753 1.00 9.35 64 SER A N 1
ATOM 575 C CA A SER A 1 84 ? 2.505 -1.414 10.970 0.50 8.40 64 SER A CA 1
ATOM 576 C CA B SER A 1 84 ? 2.572 -1.407 10.963 0.50 8.74 64 SER A CA 1
ATOM 577 C C . SER A 1 84 ? 3.570 -2.479 10.857 1.00 9.29 64 SER A C 1
ATOM 578 O O . SER A 1 84 ? 3.401 -3.483 10.156 1.00 13.08 64 SER A O 1
ATOM 583 N N . LEU A 1 85 ? 4.732 -2.301 11.548 1.00 8.63 65 LEU A N 1
ATOM 584 C CA . LEU A 1 85 ? 5.822 -3.273 11.605 1.00 9.60 65 LEU A CA 1
ATOM 585 C C . LEU A 1 85 ? 6.207 -3.565 13.030 1.00 9.52 65 LEU A C 1
ATOM 586 O O . LEU A 1 85 ? 6.332 -2.651 13.846 1.00 9.57 65 LEU A O 1
ATOM 591 N N . GLU A 1 86 ? 6.390 -4.803 13.345 1.00 9.61 66 GLU A N 1
ATOM 592 C CA . GLU A 1 86 ? 6.891 -5.183 14.688 1.00 11.79 66 GLU A CA 1
ATOM 593 C C . GLU A 1 86 ? 8.417 -5.007 14.658 1.00 10.61 66 GLU A C 1
ATOM 594 O O . GLU A 1 86 ? 9.029 -4.862 13.579 1.00 10.05 66 GLU A O 1
ATOM 600 N N . PRO A 1 87 ? 9.088 -4.964 15.828 1.00 9.59 67 PRO A N 1
ATOM 601 C CA . PRO A 1 87 ? 10.511 -4.701 15.824 1.00 10.09 67 PRO A CA 1
ATOM 602 C C . PRO A 1 87 ? 11.382 -5.531 14.902 1.00 10.78 67 PRO A C 1
ATOM 603 O O . PRO A 1 87 ? 12.331 -4.994 14.323 1.00 11.72 67 PRO A O 1
ATOM 607 N N . ASP A 1 88 ? 11.139 -6.817 14.782 1.00 11.32 68 ASP A N 1
ATOM 608 C CA . ASP A 1 88 ? 12.016 -7.631 13.955 1.00 12.78 68 ASP A CA 1
ATOM 609 C C . ASP A 1 88 ? 12.013 -7.173 12.491 1.00 12.87 68 ASP A C 1
ATOM 610 O O . ASP A 1 88 ? 13.030 -7.302 11.829 1.00 17.26 68 ASP A O 1
ATOM 615 N N . ALA A 1 89 ? 10.934 -6.577 12.047 1.00 10.79 69 ALA A N 1
ATOM 616 C CA . ALA A 1 89 ? 10.859 -6.050 10.649 1.00 9.60 69 ALA A CA 1
ATOM 617 C C . ALA A 1 89 ? 11.155 -4.563 10.560 1.00 9.80 69 ALA A C 1
ATOM 618 O O . ALA A 1 89 ? 11.273 -4.043 9.459 1.00 10.77 69 ALA A O 1
ATOM 620 N N . ALA A 1 90 ? 11.224 -3.882 11.725 1.00 12.32 70 ALA A N 1
ATOM 621 C CA . ALA A 1 90 ? 11.386 -2.457 11.833 1.00 11.32 70 ALA A CA 1
ATOM 622 C C . ALA A 1 90 ? 12.833 -2.202 12.308 1.00 11.64 70 ALA A C 1
ATOM 623 O O . ALA A 1 90 ? 13.769 -2.461 11.583 1.00 14.57 70 ALA A O 1
ATOM 625 N N . PHE A 1 91 ? 12.985 -1.651 13.524 1.00 10.37 71 PHE A N 1
ATOM 626 C CA . PHE A 1 91 ? 14.275 -1.230 13.950 1.00 9.93 71 PHE A CA 1
ATOM 627 C C . PHE A 1 91 ? 14.939 -2.153 14.942 1.00 9.69 71 PHE A C 1
ATOM 628 O O . PHE A 1 91 ? 16.005 -1.858 15.518 1.00 12.67 71 PHE A O 1
ATOM 636 N N . GLY A 1 92 ? 14.452 -3.400 15.031 1.00 9.76 72 GLY A N 1
ATOM 637 C CA . GLY A 1 92 ? 14.960 -4.445 15.858 1.00 8.98 72 GLY A CA 1
ATOM 638 C C . GLY A 1 92 ? 14.731 -4.235 17.324 1.00 9.45 72 GLY A C 1
ATOM 639 O O . GLY A 1 92 ? 14.139 -3.271 17.733 1.00 11.84 72 GLY A O 1
ATOM 640 N N . VAL A 1 93 ? 15.029 -5.231 18.104 1.00 11.09 73 VAL A N 1
ATOM 641 C CA . VAL A 1 93 ? 14.951 -5.118 19.542 1.00 11.20 73 VAL A CA 1
ATOM 642 C C . VAL A 1 93 ? 16.207 -4.507 20.107 1.00 10.39 73 VAL A C 1
ATOM 643 O O . VAL A 1 93 ? 17.247 -4.561 19.490 1.00 11.71 73 VAL A O 1
ATOM 647 N N . PRO A 1 94 ? 16.125 -3.912 21.293 1.00 9.32 74 PRO A N 1
ATOM 648 C CA . PRO A 1 94 ? 17.319 -3.250 21.821 1.00 10.73 74 PRO A CA 1
ATOM 649 C C . PRO A 1 94 ? 18.295 -4.291 22.331 1.00 12.12 74 PRO A C 1
ATOM 650 O O . PRO A 1 94 ? 17.871 -5.343 22.815 1.00 14.58 74 PRO A O 1
ATOM 654 N N . SER A 1 95 ? 19.591 -3.995 22.227 1.00 12.32 75 SER A N 1
ATOM 655 C CA . SER A 1 95 ? 20.611 -4.911 22.682 1.00 15.76 75 SER A CA 1
ATOM 656 C C . SER A 1 95 ? 21.409 -4.318 23.824 1.00 15.10 75 SER A C 1
ATOM 657 O O . SER A 1 95 ? 21.839 -3.145 23.791 1.00 13.86 75 SER A O 1
ATOM 660 N N . PRO A 1 96 ? 21.665 -5.140 24.853 1.00 16.79 76 PRO A N 1
ATOM 661 C CA . PRO A 1 96 ? 22.458 -4.710 25.992 1.00 17.05 76 PRO A CA 1
ATOM 662 C C . PRO A 1 96 ? 23.897 -4.368 25.603 1.00 15.56 76 PRO A C 1
ATOM 663 O O . PRO A 1 96 ? 24.607 -3.709 26.358 1.00 17.05 76 PRO A O 1
ATOM 667 N N . ASP A 1 97 ? 24.319 -4.847 24.433 1.00 14.33 77 ASP A N 1
ATOM 668 C CA . ASP A 1 97 ? 25.670 -4.619 23.957 1.00 17.24 77 ASP A CA 1
ATOM 669 C C . ASP A 1 97 ? 25.885 -3.170 23.539 1.00 15.07 77 ASP A C 1
ATOM 670 O O . ASP A 1 97 ? 26.991 -2.733 23.422 1.00 15.07 77 ASP A O 1
ATOM 675 N N . LEU A 1 98 ? 24.798 -2.471 23.264 1.00 12.37 78 LEU A N 1
ATOM 676 C CA A LEU A 1 98 ? 24.853 -1.084 22.846 0.50 12.53 78 LEU A CA 1
ATOM 677 C CA B LEU A 1 98 ? 24.876 -1.087 22.848 0.50 12.33 78 LEU A CA 1
ATOM 678 C C . LEU A 1 98 ? 24.690 -0.115 23.992 1.00 11.25 78 LEU A C 1
ATOM 679 O O . LEU A 1 98 ? 24.610 1.120 23.724 1.00 13.59 78 LEU A O 1
ATOM 688 N N . ILE A 1 99 ? 24.726 -0.623 25.218 1.00 13.62 79 ILE A N 1
ATOM 689 C CA . ILE A 1 99 ? 24.849 0.193 26.413 1.00 14.87 79 ILE A CA 1
ATOM 690 C C . ILE A 1 99 ? 26.301 0.260 26.744 1.00 17.03 79 ILE A C 1
ATOM 691 O O . ILE A 1 99 ? 26.941 -0.771 26.882 1.00 21.27 79 ILE A O 1
ATOM 696 N N . GLN A 1 100 ? 26.835 1.451 26.869 1.00 15.63 80 GLN A N 1
ATOM 697 C CA . GLN A 1 100 ? 28.253 1.614 27.036 1.00 16.69 80 GLN A CA 1
ATOM 698 C C . GLN A 1 100 ? 28.569 2.651 28.074 1.00 14.61 80 GLN A C 1
ATOM 699 O O . GLN A 1 100 ? 27.792 3.473 28.377 1.00 15.59 80 GLN A O 1
ATOM 705 N N . TYR A 1 101 ? 29.779 2.557 28.611 1.00 15.41 81 TYR A N 1
ATOM 706 C CA . TYR A 1 101 ? 30.254 3.324 29.772 1.00 15.17 81 TYR A CA 1
ATOM 707 C C . TYR A 1 101 ? 31.343 4.306 29.413 1.00 13.00 81 TYR A C 1
ATOM 708 O O . TYR A 1 101 ? 32.325 3.943 28.763 1.00 15.68 81 TYR A O 1
ATOM 717 N N . PHE A 1 102 ? 31.186 5.546 29.851 1.00 13.05 82 PHE A N 1
ATOM 718 C CA . PHE A 1 102 ? 32.131 6.643 29.646 1.00 12.61 82 PHE A CA 1
ATOM 719 C C . PHE A 1 102 ? 32.529 7.244 30.986 1.00 13.31 82 PHE A C 1
ATOM 720 O O . PHE A 1 102 ? 31.795 7.141 31.949 1.00 15.72 82 PHE A O 1
ATOM 728 N N . SER A 1 103 ? 33.724 7.805 31.071 1.00 14.40 83 SER A N 1
ATOM 729 C CA . SER A 1 103 ? 34.118 8.602 32.177 1.00 15.17 83 SER A CA 1
ATOM 730 C C . SER A 1 103 ? 33.594 10.001 31.994 1.00 15.68 83 SER A C 1
ATOM 731 O O . SER A 1 103 ? 33.620 10.561 30.879 1.00 16.85 83 SER A O 1
ATOM 734 N N . ARG A 1 104 ? 33.182 10.632 33.107 1.00 15.26 84 ARG A N 1
ATOM 735 C CA . ARG A 1 104 ? 32.772 12.018 33.064 1.00 17.30 84 ARG A CA 1
ATOM 736 C C . ARG A 1 104 ? 33.821 12.937 32.375 1.00 17.72 84 ARG A C 1
ATOM 737 O O . ARG A 1 104 ? 33.434 13.895 31.663 1.00 17.63 84 ARG A O 1
ATOM 745 N N . ARG A 1 105 ? 35.116 12.669 32.555 1.00 18.16 85 ARG A N 1
ATOM 746 C CA . ARG A 1 105 ? 36.123 13.525 31.969 1.00 19.69 85 ARG A CA 1
ATOM 747 C C . ARG A 1 105 ? 36.121 13.485 30.461 1.00 20.06 85 ARG A C 1
ATOM 748 O O . ARG A 1 105 ? 36.638 14.420 29.852 1.00 22.83 85 ARG A O 1
ATOM 756 N N . GLU A 1 106 ? 35.551 12.428 29.850 1.00 18.20 86 GLU A N 1
ATOM 757 C CA . GLU A 1 106 ? 35.508 12.297 28.344 1.00 17.99 86 GLU A CA 1
ATOM 758 C C . GLU A 1 106 ? 34.569 13.336 27.759 1.00 18.89 86 GLU A C 1
ATOM 759 O O . GLU A 1 106 ? 34.567 13.593 26.533 1.00 17.89 86 GLU A O 1
ATOM 765 N N . PHE A 1 107 ? 33.728 13.936 28.605 1.00 15.67 87 PHE A N 1
ATOM 766 C CA . PHE A 1 107 ? 32.809 14.997 28.167 1.00 18.69 87 PHE A CA 1
ATOM 767 C C . PHE A 1 107 ? 33.319 16.384 28.399 1.00 21.62 87 PHE A C 1
ATOM 768 O O . PHE A 1 107 ? 32.580 17.381 28.185 1.00 21.72 87 PHE A O 1
ATOM 776 N N . MET A 1 108 ? 34.581 16.474 28.808 1.00 25.66 88 MET A N 1
ATOM 777 C CA . MET A 1 108 ? 35.269 17.757 29.056 1.00 30.36 88 MET A CA 1
ATOM 778 C C . MET A 1 108 ? 34.939 18.877 28.036 1.00 30.01 88 MET A C 1
ATOM 779 O O . MET A 1 108 ? 34.731 20.023 28.454 1.00 31.58 88 MET A O 1
ATOM 784 N N . ASP A 1 109 ? 34.889 18.568 26.728 1.00 30.28 89 ASP A N 1
ATOM 785 C CA . ASP A 1 109 ? 34.539 19.595 25.728 1.00 30.25 89 ASP A CA 1
ATOM 786 C C . ASP A 1 109 ? 33.171 19.472 25.070 1.00 28.84 89 ASP A C 1
ATOM 787 O O . ASP A 1 109 ? 32.847 20.171 24.109 1.00 31.04 89 ASP A O 1
ATOM 792 N N . ALA A 1 110 ? 32.402 18.507 25.486 1.00 25.07 90 ALA A N 1
ATOM 793 C CA . ALA A 1 110 ? 31.179 18.181 24.796 1.00 23.73 90 ALA A CA 1
ATOM 794 C C . ALA A 1 110 ? 29.917 18.764 25.449 1.00 25.44 90 ALA A C 1
ATOM 795 O O . ALA A 1 110 ? 28.838 18.733 24.856 1.00 29.54 90 ALA A O 1
ATOM 797 N N . GLY A 1 111 ? 29.995 19.242 26.658 1.00 23.82 91 GLY A N 1
ATOM 798 C CA . GLY A 1 111 ? 28.721 19.579 27.305 1.00 20.77 91 GLY A CA 1
ATOM 799 C C . GLY A 1 111 ? 28.494 18.650 28.473 1.00 19.41 91 GLY A C 1
ATOM 800 O O . GLY A 1 111 ? 28.846 17.450 28.405 1.00 16.78 91 GLY A O 1
ATOM 801 N N . GLU A 1 112 ? 27.914 19.188 29.556 1.00 19.02 92 GLU A N 1
ATOM 802 C CA . GLU A 1 112 ? 27.646 18.401 30.731 1.00 19.37 92 GLU A CA 1
ATOM 803 C C . GLU A 1 112 ? 26.619 17.313 30.386 1.00 15.29 92 GLU A C 1
ATOM 804 O O . GLU A 1 112 ? 25.532 17.628 29.877 1.00 16.70 92 GLU A O 1
ATOM 810 N N . PRO A 1 113 ? 26.943 16.048 30.721 1.00 15.04 93 PRO A N 1
ATOM 811 C CA . PRO A 1 113 ? 25.928 14.991 30.616 1.00 12.79 93 PRO A CA 1
ATOM 812 C C . PRO A 1 113 ? 24.764 15.251 31.559 1.00 13.60 93 PRO A C 1
ATOM 813 O O . PRO A 1 113 ? 24.963 15.608 32.717 1.00 15.38 93 PRO A O 1
ATOM 817 N N . GLU A 1 114 ? 23.560 15.115 31.040 1.00 11.35 94 GLU A N 1
ATOM 818 C CA . GLU A 1 114 ? 22.333 15.224 31.848 1.00 10.68 94 GLU A CA 1
ATOM 819 C C . GLU A 1 114 ? 21.446 14.032 31.520 1.00 10.42 94 GLU A C 1
ATOM 820 O O . GLU A 1 114 ? 21.401 13.596 30.372 1.00 10.36 94 GLU A O 1
ATOM 826 N N . ILE A 1 115 ? 20.761 13.545 32.542 1.00 9.71 95 ILE A N 1
ATOM 827 C CA . ILE A 1 115 ? 19.964 12.294 32.370 1.00 9.78 95 ILE A CA 1
ATOM 828 C C . ILE A 1 115 ? 18.931 12.440 31.269 1.00 10.46 95 ILE A C 1
ATOM 829 O O . ILE A 1 115 ? 18.282 13.521 31.183 1.00 11.05 95 ILE A O 1
ATOM 834 N N . GLY A 1 116 ? 18.886 11.498 30.354 1.00 9.76 96 GLY A N 1
ATOM 835 C CA . GLY A 1 116 ? 17.865 11.480 29.313 1.00 12.65 96 GLY A CA 1
ATOM 836 C C . GLY A 1 116 ? 18.333 12.329 28.120 1.00 13.02 96 GLY A C 1
ATOM 837 O O . GLY A 1 116 ? 17.668 12.347 27.069 1.00 16.50 96 GLY A O 1
ATOM 838 N N . ALA A 1 117 ? 19.413 13.088 28.208 1.00 12.10 97 ALA A N 1
ATOM 839 C CA . ALA A 1 117 ? 19.815 13.957 27.061 1.00 12.51 97 ALA A CA 1
ATOM 840 C C . ALA A 1 117 ? 20.287 13.059 25.906 1.00 10.91 97 ALA A C 1
ATOM 841 O O . ALA A 1 117 ? 20.941 11.987 26.125 1.00 10.36 97 ALA A O 1
ATOM 843 N N . ILE A 1 118 ? 20.078 13.523 24.677 1.00 10.80 98 ILE A N 1
ATOM 844 C CA . ILE A 1 118 ? 20.694 12.876 23.509 1.00 11.06 98 ILE A CA 1
ATOM 845 C C . ILE A 1 118 ? 21.975 13.646 23.214 1.00 12.97 98 ILE A C 1
ATOM 846 O O . ILE A 1 118 ? 21.945 14.910 23.099 1.00 15.97 98 ILE A O 1
ATOM 851 N N . MET A 1 119 ? 23.110 12.983 23.182 1.00 11.42 99 MET A N 1
ATOM 852 C CA . MET A 1 119 ? 24.360 13.616 22.848 1.00 12.40 99 MET A CA 1
ATOM 853 C C . MET A 1 119 ? 24.916 12.927 21.602 1.00 10.47 99 MET A C 1
ATOM 854 O O . MET A 1 119 ? 24.745 11.745 21.366 1.00 11.01 99 MET A O 1
ATOM 859 N N . LEU A 1 120 ? 25.682 13.678 20.833 1.00 12.57 100 LEU A N 1
ATOM 860 C CA A LEU A 1 120 ? 26.327 13.149 19.631 0.50 11.46 100 LEU A CA 1
ATOM 861 C CA B LEU A 1 120 ? 26.364 13.144 19.632 0.50 11.60 100 LEU A CA 1
ATOM 862 C C . LEU A 1 120 ? 27.751 12.673 19.939 1.00 11.09 100 LEU A C 1
ATOM 863 O O . LEU A 1 120 ? 28.492 13.329 20.687 1.00 11.79 100 LEU A O 1
ATOM 872 N N . PHE A 1 121 ? 28.122 11.533 19.407 1.00 10.42 101 PHE A N 1
ATOM 873 C CA . PHE A 1 121 ? 29.423 10.962 19.552 1.00 10.40 101 PHE A CA 1
ATOM 874 C C . PHE A 1 121 ? 30.023 10.706 18.186 1.00 11.17 101 PHE A C 1
ATOM 875 O O . PHE A 1 121 ? 29.284 10.435 17.214 1.00 13.83 101 PHE A O 1
ATOM 883 N N . THR A 1 122 ? 31.348 10.821 18.093 1.00 11.35 102 THR A N 1
ATOM 884 C CA . THR A 1 122 ? 32.119 10.580 16.867 1.00 11.74 102 THR A CA 1
ATOM 885 C C . THR A 1 122 ? 32.616 9.137 16.918 1.00 10.24 102 THR A C 1
ATOM 886 O O . THR A 1 122 ? 33.232 8.727 17.904 1.00 13.45 102 THR A O 1
ATOM 890 N N . ALA A 1 123 ? 32.337 8.362 15.869 1.00 12.38 103 ALA A N 1
ATOM 891 C CA . ALA A 1 123 ? 32.868 6.982 15.724 1.00 11.75 103 ALA A CA 1
ATOM 892 C C . ALA A 1 123 ? 34.245 7.010 15.083 1.00 14.57 103 ALA A C 1
ATOM 893 O O . ALA A 1 123 ? 34.675 8.008 14.566 1.00 13.29 103 ALA A O 1
ATOM 895 N N . MET A 1 124 ? 34.894 5.852 15.039 1.00 15.47 104 MET A N 1
ATOM 896 C CA . MET A 1 124 ? 36.273 5.774 14.569 1.00 17.57 104 MET A CA 1
ATOM 897 C C . MET A 1 124 ? 36.371 6.287 13.132 1.00 18.21 104 MET A C 1
ATOM 898 O O . MET A 1 124 ? 37.355 6.919 12.718 1.00 19.59 104 MET A O 1
ATOM 903 N N . ASP A 1 125 ? 35.382 5.988 12.315 1.00 18.98 105 ASP A N 1
ATOM 904 C CA . ASP A 1 125 ? 35.472 6.510 10.931 1.00 20.73 105 ASP A CA 1
ATOM 905 C C . ASP A 1 125 ? 35.004 7.966 10.754 1.00 21.35 105 ASP A C 1
ATOM 906 O O . ASP A 1 125 ? 34.938 8.469 9.629 1.00 20.67 105 ASP A O 1
ATOM 911 N N . GLY A 1 126 ? 34.704 8.649 11.860 1.00 18.06 106 GLY A N 1
ATOM 912 C CA . GLY A 1 126 ? 34.297 10.030 11.870 1.00 18.39 106 GLY A CA 1
ATOM 913 C C . GLY A 1 126 ? 32.776 10.255 11.687 1.00 17.45 106 GLY A C 1
ATOM 914 O O . GLY A 1 126 ? 32.306 11.353 11.865 1.00 18.55 106 GLY A O 1
ATOM 915 N N . SER A 1 127 ? 32.012 9.205 11.432 1.00 14.70 107 SER A N 1
ATOM 916 C CA . SER A 1 127 ? 30.556 9.371 11.393 1.00 13.44 107 SER A CA 1
ATOM 917 C C . SER A 1 127 ? 30.059 9.625 12.812 1.00 12.43 107 SER A C 1
ATOM 918 O O . SER A 1 127 ? 30.743 9.320 13.764 1.00 16.60 107 SER A O 1
ATOM 921 N N . GLU A 1 128 ? 28.925 10.256 12.923 1.00 11.87 108 GLU A N 1
ATOM 922 C CA . GLU A 1 128 ? 28.379 10.641 14.203 1.00 12.68 108 GLU A CA 1
ATOM 923 C C . GLU A 1 128 ? 27.210 9.740 14.556 1.00 13.65 108 GLU A C 1
ATOM 924 O O . GLU A 1 128 ? 26.420 9.338 13.688 1.00 17.67 108 GLU A O 1
ATOM 930 N N . MET A 1 129 ? 27.093 9.439 15.791 1.00 12.68 109 MET A N 1
ATOM 931 C CA . MET A 1 129 ? 26.012 8.626 16.314 1.00 16.05 109 MET A CA 1
ATOM 932 C C . MET A 1 129 ? 25.425 9.249 17.560 1.00 12.95 109 MET A C 1
ATOM 933 O O . MET A 1 129 ? 26.182 9.657 18.410 1.00 11.64 109 MET A O 1
ATOM 938 N N . PRO A 1 130 ? 24.079 9.383 17.639 1.00 11.14 110 PRO A N 1
ATOM 939 C CA . PRO A 1 130 ? 23.532 9.820 18.929 1.00 9.68 110 PRO A CA 1
ATOM 940 C C . PRO A 1 130 ? 23.515 8.690 19.959 1.00 9.49 110 PRO A C 1
ATOM 941 O O . PRO A 1 130 ? 23.319 7.533 19.669 1.00 11.72 110 PRO A O 1
ATOM 945 N N . GLY A 1 131 ? 23.636 9.098 21.203 1.00 9.22 111 GLY A N 1
ATOM 946 C CA . GLY A 1 131 ? 23.506 8.218 22.352 1.00 9.27 111 GLY A CA 1
ATOM 947 C C . GLY A 1 131 ? 22.707 8.931 23.425 1.00 9.28 111 GLY A C 1
ATOM 948 O O . GLY A 1 131 ? 22.780 10.147 23.528 1.00 12.29 111 GLY A O 1
ATOM 949 N N . VAL A 1 132 ? 21.900 8.142 24.163 1.00 8.95 112 VAL A N 1
ATOM 950 C CA . VAL A 1 132 ? 21.068 8.776 25.214 1.00 8.69 112 VAL A CA 1
ATOM 951 C C . VAL A 1 132 ? 21.762 8.500 26.545 1.00 8.21 112 VAL A C 1
ATOM 952 O O . VAL A 1 132 ? 22.166 7.351 26.832 1.00 9.52 112 VAL A O 1
ATOM 956 N N . ILE A 1 133 ? 21.877 9.563 27.339 1.00 8.91 113 ILE A N 1
ATOM 957 C CA . ILE A 1 133 ? 22.468 9.414 28.732 1.00 8.49 113 ILE A CA 1
ATOM 958 C C . ILE A 1 133 ? 21.480 8.630 29.622 1.00 8.08 113 ILE A C 1
ATOM 959 O O . ILE A 1 133 ? 20.366 9.108 29.845 1.00 11.05 113 ILE A O 1
ATOM 964 N N . ARG A 1 134 ? 21.815 7.419 30.067 1.00 9.73 114 ARG A N 1
ATOM 965 C CA . ARG A 1 134 ? 20.913 6.503 30.829 1.00 11.15 114 ARG A CA 1
ATOM 966 C C . ARG A 1 134 ? 21.143 6.602 32.319 1.00 11.40 114 ARG A C 1
ATOM 967 O O . ARG A 1 134 ? 20.225 6.416 33.085 1.00 15.38 114 ARG A O 1
ATOM 975 N N . GLU A 1 135 ? 22.365 6.801 32.708 1.00 11.10 115 GLU A N 1
ATOM 976 C CA . GLU A 1 135 ? 22.760 6.889 34.189 1.00 10.51 115 GLU A CA 1
ATOM 977 C C . GLU A 1 135 ? 23.931 7.816 34.346 1.00 9.68 115 GLU A C 1
ATOM 978 O O . GLU A 1 135 ? 24.827 7.825 33.491 1.00 10.47 115 GLU A O 1
ATOM 984 N N . ILE A 1 136 ? 23.926 8.512 35.481 1.00 9.06 116 ILE A N 1
ATOM 985 C CA . ILE A 1 136 ? 25.087 9.300 35.812 1.00 9.50 116 ILE A CA 1
ATOM 986 C C . ILE A 1 136 ? 25.401 9.022 37.282 1.00 9.29 116 ILE A C 1
ATOM 987 O O . ILE A 1 136 ? 24.591 9.286 38.174 1.00 10.36 116 ILE A O 1
ATOM 992 N N . ASN A 1 137 ? 26.566 8.509 37.500 1.00 9.48 117 ASN A N 1
ATOM 993 C CA . ASN A 1 137 ? 26.938 8.057 38.836 1.00 10.85 117 ASN A CA 1
ATOM 994 C C . ASN A 1 137 ? 28.370 8.360 39.101 1.00 9.74 117 ASN A C 1
ATOM 995 O O . ASN A 1 137 ? 29.297 7.558 38.911 1.00 10.71 117 ASN A O 1
A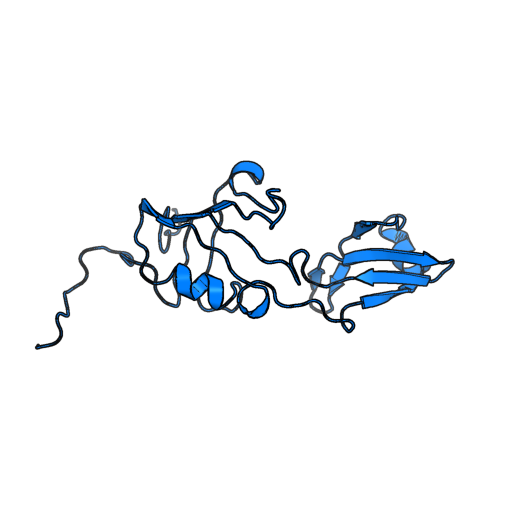TOM 1000 N N . GLY A 1 138 ? 28.606 9.612 39.511 1.00 9.04 118 GLY A N 1
ATOM 1001 C CA . GLY A 1 138 ? 29.943 10.036 39.811 1.00 10.48 118 GLY A CA 1
ATOM 1002 C C . GLY A 1 138 ? 30.709 10.263 38.522 1.00 12.16 118 GLY A C 1
ATOM 1003 O O . GLY A 1 138 ? 30.295 11.031 37.575 1.00 13.64 118 GLY A O 1
ATOM 1004 N N . ASP A 1 139 ? 31.863 9.630 38.450 1.00 12.43 119 ASP A N 1
ATOM 1005 C CA . ASP A 1 139 ? 32.637 9.646 37.229 1.00 12.53 119 ASP A CA 1
ATOM 1006 C C . ASP A 1 139 ? 32.026 8.764 36.131 1.00 11.83 119 ASP A C 1
ATOM 1007 O O . ASP A 1 139 ? 32.409 8.902 34.968 1.00 16.14 119 ASP A O 1
ATOM 1012 N N . SER A 1 140 ? 31.144 7.821 36.465 1.00 11.91 120 SER A N 1
ATOM 1013 C CA . SER A 1 140 ? 30.644 6.836 35.450 1.00 12.56 120 SER A CA 1
ATOM 1014 C C . SER A 1 140 ? 29.355 7.315 34.749 1.00 11.93 120 SER A C 1
ATOM 1015 O O . SER A 1 140 ? 28.355 7.608 35.411 1.00 11.94 120 SER A O 1
ATOM 1018 N N . ILE A 1 141 ? 29.412 7.448 33.414 1.00 11.40 121 ILE A N 1
ATOM 1019 C CA . ILE A 1 141 ? 28.280 7.888 32.604 1.00 10.51 121 ILE A CA 1
ATOM 1020 C C . ILE A 1 141 ? 27.853 6.663 31.732 1.00 10.91 121 ILE A C 1
ATOM 1021 O O . ILE A 1 141 ? 28.653 6.179 30.951 1.00 13.50 121 ILE A O 1
ATOM 1026 N N . THR A 1 142 ? 26.586 6.281 31.812 1.00 9.04 122 THR A N 1
ATOM 1027 C CA . THR A 1 142 ? 26.087 5.128 31.008 1.00 10.21 122 THR A CA 1
ATOM 1028 C C . THR A 1 142 ? 25.335 5.733 29.806 1.00 8.87 122 THR A C 1
ATOM 1029 O O . THR A 1 142 ? 24.474 6.563 29.997 1.00 9.59 122 THR A O 1
ATOM 1033 N N . VAL A 1 143 ? 25.655 5.281 28.602 1.00 8.82 123 VAL A N 1
ATOM 1034 C CA . VAL A 1 143 ? 25.046 5.812 27.368 1.00 9.30 123 VAL A CA 1
ATOM 1035 C C . VAL A 1 143 ? 24.457 4.691 26.560 1.00 8.41 123 VAL A C 1
ATOM 1036 O O . VAL A 1 143 ? 25.048 3.619 26.387 1.00 10.93 123 VAL A O 1
ATOM 1040 N N . ASP A 1 144 ? 23.238 4.883 26.076 1.00 8.32 124 ASP A N 1
ATOM 1041 C CA . ASP A 1 144 ? 22.547 3.854 25.236 1.00 8.39 124 ASP A CA 1
ATOM 1042 C C . ASP A 1 144 ? 22.570 4.307 23.756 1.00 6.90 124 ASP A C 1
ATOM 1043 O O . ASP A 1 144 ? 22.055 5.341 23.402 1.00 8.14 124 ASP A O 1
ATOM 1048 N N . PHE A 1 145 ? 23.270 3.485 22.946 1.00 6.46 125 PHE A N 1
ATOM 1049 C CA . PHE A 1 145 ? 23.408 3.738 21.509 1.00 7.52 125 PHE A CA 1
ATOM 1050 C C . PHE A 1 145 ? 22.394 2.942 20.687 1.00 8.39 125 PHE A C 1
ATOM 1051 O O . PHE A 1 145 ? 22.472 2.984 19.442 1.00 10.38 125 PHE A O 1
ATOM 1059 N N . ASN A 1 146 ? 21.462 2.238 21.288 1.00 7.72 126 ASN A N 1
ATOM 1060 C CA . ASN A 1 146 ? 20.416 1.586 20.483 1.00 8.17 126 ASN A CA 1
ATOM 1061 C C . ASN A 1 146 ? 19.629 2.594 19.637 1.00 8.72 126 ASN A C 1
ATOM 1062 O O . ASN A 1 146 ? 19.498 3.774 19.971 1.00 9.04 126 ASN A O 1
ATOM 1067 N N . HIS A 1 147 ? 19.136 2.128 18.508 1.00 9.46 127 HIS A N 1
ATOM 1068 C CA . HIS A 1 147 ? 18.270 2.943 17.737 1.00 8.46 127 HIS A CA 1
ATOM 1069 C C . HIS A 1 147 ? 17.153 3.462 18.625 1.00 9.98 127 HIS A C 1
ATOM 1070 O O . HIS A 1 147 ? 16.583 2.696 19.415 1.00 9.31 127 HIS A O 1
ATOM 1077 N N . PRO A 1 148 ? 16.801 4.758 18.477 1.00 10.33 128 PRO A N 1
ATOM 1078 C CA . PRO A 1 148 ? 15.700 5.269 19.295 1.00 11.00 128 PRO A CA 1
ATOM 1079 C C . PRO A 1 148 ? 14.372 4.541 19.210 1.00 10.13 128 PRO A C 1
ATOM 1080 O O . PRO A 1 148 ? 13.568 4.658 20.129 1.00 13.60 128 PRO A O 1
ATOM 1084 N N . LEU A 1 149 ? 14.094 3.809 18.111 1.00 9.75 129 LEU A N 1
ATOM 1085 C CA . LEU A 1 149 ? 12.831 3.152 17.978 1.00 8.80 129 LEU A CA 1
ATOM 1086 C C . LEU A 1 149 ? 13.047 1.617 18.178 1.00 7.76 129 LEU A C 1
ATOM 1087 O O . LEU A 1 149 ? 12.114 0.844 17.929 1.00 8.92 129 LEU A O 1
ATOM 1092 N N . ALA A 1 150 ? 14.205 1.183 18.657 1.00 8.92 130 ALA A N 1
ATOM 1093 C CA . ALA A 1 150 ? 14.408 -0.222 18.917 1.00 7.18 130 ALA A CA 1
ATOM 1094 C C . ALA A 1 150 ? 13.322 -0.689 19.913 1.00 9.49 130 ALA A C 1
ATOM 1095 O O . ALA A 1 150 ? 13.048 -0.003 20.899 1.00 9.44 130 ALA A O 1
ATOM 1097 N N . GLY A 1 151 ? 12.753 -1.865 19.697 1.00 7.16 131 GLY A N 1
ATOM 1098 C CA . GLY A 1 151 ? 11.735 -2.460 20.560 1.00 7.95 131 GLY A CA 1
ATOM 1099 C C . GLY A 1 151 ? 10.337 -1.995 20.347 1.00 8.49 131 GLY A C 1
ATOM 1100 O O . GLY A 1 151 ? 9.450 -2.557 21.008 1.00 10.38 131 GLY A O 1
ATOM 1101 N N . GLN A 1 152 ? 10.079 -0.967 19.485 1.00 8.22 132 GLN A N 1
ATOM 1102 C CA . GLN A 1 152 ? 8.790 -0.440 19.317 1.00 7.49 132 GLN A CA 1
ATOM 1103 C C . GLN A 1 152 ? 8.130 -1.118 18.104 1.00 7.58 132 GLN A C 1
ATOM 1104 O O . GLN A 1 152 ? 8.725 -1.228 17.008 1.00 9.91 132 GLN A O 1
ATOM 1110 N N . THR A 1 153 ? 6.842 -1.395 18.215 1.00 8.21 133 THR A N 1
ATOM 1111 C CA . THR A 1 153 ? 6.007 -1.518 17.012 1.00 8.31 133 THR A CA 1
ATOM 1112 C C . THR A 1 153 ? 5.787 -0.131 16.442 1.00 7.35 133 THR A C 1
ATOM 1113 O O . THR A 1 153 ? 5.542 0.789 17.170 1.00 11.51 133 THR A O 1
ATOM 1117 N N . VAL A 1 154 ? 5.935 -0.028 15.110 1.00 7.73 134 VAL A N 1
ATOM 1118 C CA A VAL A 1 154 ? 5.881 1.283 14.465 0.50 8.44 134 VAL A CA 1
ATOM 1119 C CA B VAL A 1 154 ? 5.958 1.287 14.461 0.50 8.65 134 VAL A CA 1
ATOM 1120 C C . VAL A 1 154 ? 4.798 1.300 13.435 1.00 7.04 134 VAL A C 1
ATOM 1121 O O . VAL A 1 154 ? 4.594 0.322 12.746 1.00 9.19 134 VAL A O 1
ATOM 1128 N N . HIS A 1 155 ? 4.145 2.435 13.302 1.00 7.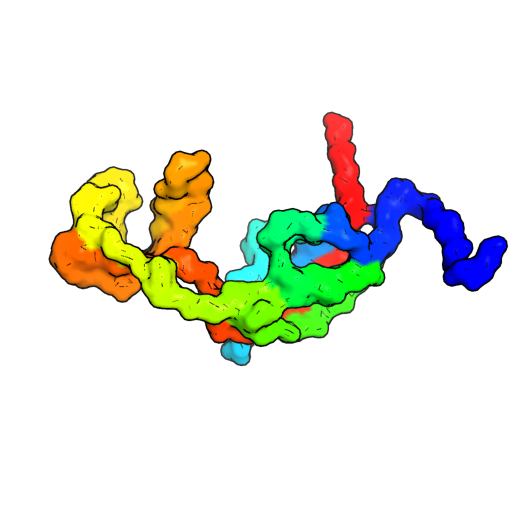46 135 HIS A N 1
ATOM 1129 C CA A HIS A 1 155 ? 2.962 2.628 12.398 0.50 8.09 135 HIS A CA 1
ATOM 1130 C CA B HIS A 1 155 ? 3.025 2.605 12.422 0.50 7.78 135 HIS A CA 1
ATOM 1131 C C . HIS A 1 155 ? 3.381 3.661 11.395 1.00 6.81 135 HIS A C 1
ATOM 1132 O O . HIS A 1 155 ? 3.644 4.816 11.739 1.00 9.22 135 HIS A O 1
ATOM 1145 N N . PHE A 1 156 ? 3.407 3.225 10.141 1.00 8.50 136 PHE A N 1
ATOM 1146 C CA . PHE A 1 156 ? 3.865 4.103 9.029 1.00 8.37 136 PHE A CA 1
ATOM 1147 C C . PHE A 1 156 ? 2.702 4.543 8.200 1.00 7.66 136 PHE A C 1
ATOM 1148 O O . PHE A 1 156 ? 1.809 3.778 7.928 1.00 9.80 136 PHE A O 1
ATOM 1156 N N . ASP A 1 157 ? 2.757 5.798 7.799 1.00 8.46 137 ASP A N 1
ATOM 1157 C CA . ASP A 1 157 ? 1.889 6.331 6.731 1.00 8.50 137 ASP A CA 1
ATOM 1158 C C . ASP A 1 157 ? 2.884 6.951 5.723 1.00 7.40 137 ASP A C 1
ATOM 1159 O O . ASP A 1 157 ? 3.631 7.834 6.118 1.00 9.91 137 ASP A O 1
ATOM 1164 N N . ILE A 1 158 ? 2.886 6.465 4.497 1.00 7.88 138 ILE A N 1
ATOM 1165 C CA . ILE A 1 158 ? 3.909 6.869 3.506 1.00 7.38 138 ILE A CA 1
ATOM 1166 C C . ILE A 1 158 ? 3.233 7.230 2.197 1.00 9.49 138 ILE A C 1
ATOM 1167 O O . ILE A 1 158 ? 2.312 6.512 1.746 1.00 11.32 138 ILE A O 1
ATOM 1172 N N . GLU A 1 159 ? 3.618 8.330 1.603 1.00 7.97 139 GLU A N 1
ATOM 1173 C CA . GLU A 1 159 ? 3.111 8.685 0.272 1.00 7.93 139 GLU A CA 1
ATOM 1174 C C . GLU A 1 159 ? 4.322 8.864 -0.661 1.00 8.88 139 GLU A C 1
ATOM 1175 O O . GLU A 1 159 ? 5.322 9.549 -0.320 1.00 9.58 139 GLU A O 1
ATOM 1181 N N . VAL A 1 160 ? 4.247 8.188 -1.811 1.00 8.91 140 VAL A N 1
ATOM 1182 C CA . VAL A 1 160 ? 5.376 8.201 -2.788 1.00 8.60 140 VAL A CA 1
ATOM 1183 C C . VAL A 1 160 ? 5.292 9.442 -3.631 1.00 11.01 140 VAL A C 1
ATOM 1184 O O . VAL A 1 160 ? 4.289 9.623 -4.301 1.00 10.81 140 VAL A O 1
ATOM 1188 N N . LEU A 1 161 ? 6.313 10.300 -3.635 1.00 9.92 141 LEU A N 1
ATOM 1189 C CA . LEU A 1 161 ? 6.253 11.610 -4.350 1.00 10.53 141 LEU A CA 1
ATOM 1190 C C . LEU A 1 161 ? 6.974 11.463 -5.693 1.00 10.19 141 LEU A C 1
ATOM 1191 O O . LEU A 1 161 ? 6.549 12.044 -6.702 1.00 11.24 141 LEU A O 1
ATOM 1196 N N . GLU A 1 162 ? 8.091 10.778 -5.697 1.00 11.58 142 GLU A N 1
ATOM 1197 C CA . GLU A 1 162 ? 8.929 10.692 -6.867 1.00 10.82 142 GLU A CA 1
ATOM 1198 C C . GLU A 1 162 ? 9.796 9.491 -6.758 1.00 9.69 142 GLU A C 1
ATOM 1199 O O . GLU A 1 162 ? 10.281 9.187 -5.672 1.00 10.93 142 GLU A O 1
ATOM 1205 N N . ILE A 1 163 ? 10.116 8.871 -7.894 1.00 9.87 143 ILE A N 1
ATOM 1206 C CA . ILE A 1 163 ? 11.075 7.782 -7.916 1.00 9.64 143 ILE A CA 1
ATOM 1207 C C . ILE A 1 163 ? 12.287 8.138 -8.773 1.00 10.47 143 ILE A C 1
ATOM 1208 O O . ILE A 1 163 ? 12.113 8.593 -9.883 1.00 11.24 143 ILE A O 1
ATOM 1213 N N . ASP A 1 164 ? 13.482 7.961 -8.212 1.00 9.88 144 ASP A N 1
ATOM 1214 C CA . ASP A 1 164 ? 14.745 8.307 -8.866 1.00 10.64 144 ASP A CA 1
ATOM 1215 C C . ASP A 1 164 ? 14.764 9.734 -9.407 1.00 12.54 144 ASP A C 1
ATOM 1216 O O . ASP A 1 164 ? 14.946 10.000 -10.612 1.00 12.35 144 ASP A O 1
ATOM 1221 N N . PRO A 1 165 ? 14.645 10.716 -8.503 1.00 11.35 145 PRO A N 1
ATOM 1222 C CA . PRO A 1 165 ? 14.680 12.134 -8.928 1.00 12.76 145 PRO A CA 1
ATOM 1223 C C . PRO A 1 165 ? 16.010 12.451 -9.594 1.00 12.28 145 PRO A C 1
ATOM 1224 O O . PRO A 1 165 ? 17.048 11.958 -9.201 1.00 12.37 145 PRO A O 1
ATOM 1228 N N . ALA A 1 166 ? 15.960 13.228 -10.641 1.00 11.53 146 ALA A N 1
ATOM 1229 C CA . ALA A 1 166 ? 17.157 13.535 -11.428 1.00 12.34 146 ALA A CA 1
ATOM 1230 C C . ALA A 1 166 ? 17.937 14.691 -10.836 1.00 12.22 146 ALA A C 1
ATOM 1231 O O . ALA A 1 166 ? 17.352 15.551 -10.142 1.00 11.44 146 ALA A O 1
ATOM 1233 N N . LEU A 1 167 ? 19.241 14.780 -11.107 1.00 9.73 147 LEU A N 1
ATOM 1234 C CA . LEU A 1 167 ? 20.027 15.952 -10.708 1.00 9.19 147 LEU A CA 1
ATOM 1235 C C . LEU A 1 167 ? 19.516 17.136 -11.484 1.00 10.70 147 LEU A C 1
ATOM 1236 O O . LEU A 1 167 ? 19.214 17.002 -12.688 1.00 12.12 147 LEU A O 1
ATOM 1241 N N . GLU A 1 168 ? 19.568 18.301 -10.888 1.00 13.16 148 GLU A N 1
ATOM 1242 C CA . GLU A 1 168 ? 19.212 19.500 -11.634 1.00 14.70 148 GLU A CA 1
ATOM 1243 C C . GLU A 1 168 ? 20.438 20.209 -12.255 1.00 15.62 148 GLU A C 1
ATOM 1244 O O . GLU A 1 168 ? 21.510 20.258 -11.713 1.00 16.27 148 GLU A O 1
ATOM 1250 N N . ALA A 1 169 ? 20.234 20.895 -13.368 1.00 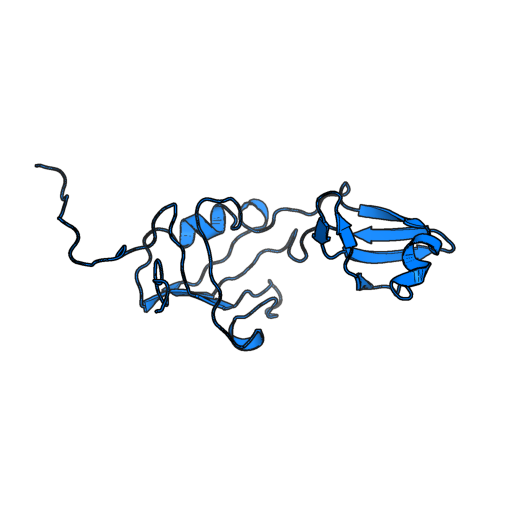16.00 149 ALA A N 1
ATOM 1251 C CA . ALA A 1 169 ? 21.282 21.690 -13.949 1.00 20.84 149 ALA A CA 1
ATOM 1252 C C . ALA A 1 169 ? 21.519 22.858 -12.952 1.00 24.48 149 ALA A C 1
ATOM 1253 O O . ALA A 1 169 ? 22.672 23.106 -12.535 1.00 28.20 149 ALA A O 1
#